Protein AF-A0A378VXL6-F1 (afdb_monomer_lite)

Foldseek 3Di:
DDDDPVLVVVLVPDAAQAEDEAADPDVCPSVVVCVVPRVYHYDYPPPPPPD

Secondary structure (DSSP, 8-state):
----HHHHHHHHHSPTT-EEEESS-S--HHHHHHHHHH--EEEE-------

Sequence (51 aa):
MNLRDDLQLIYDRIPEGSRVLDLGCGDGELLAALAEHKNAAATASKSTPTT

InterPro domains:
  IPR010743 Methionine biosynthesis MetW [PF07021] (4-42)
  IPR029063 S-adenosyl-L-methionine-dependent methyltransferase superfamily [G3DSA:3.40.50.150] (1-44)
  IPR029063 S-adenosyl-L-methionine-dependent methyltransferase superfamily [SSF53335] (6-43)

pLDDT: mean 81.05, std 12.72, range [46.19, 92.69]

Radius of gyration: 11.63 Å; chains: 1; bounding box: 37×15×22 Å

Organism: Neisseria gonorrhoeae (NCBI:txid485)

Structure (mmCIF, N/CA/C/O backbone):
data_AF-A0A378VXL6-F1
#
_entry.id   AF-A0A378VXL6-F1
#
loop_
_atom_site.group_PDB
_atom_site.id
_atom_site.type_symbol
_atom_site.label_atom_id
_atom_site.label_alt_id
_atom_site.label_comp_id
_atom_site.label_asym_id
_atom_site.label_entity_id
_atom_site.label_seq_id
_atom_site.pdbx_PDB_ins_code
_atom_site.Cartn_x
_atom_site.Cartn_y
_atom_site.Cartn_z
_atom_site.occupancy
_atom_site.B_iso_or_equiv
_atom_site.auth_seq_id
_atom_site.auth_comp_id
_atom_site.auth_asym_id
_atom_site.auth_atom_id
_atom_site.pdbx_PDB_model_num
ATOM 1 N N . MET A 1 1 ? -11.133 9.370 -5.370 1.00 63.69 1 MET A N 1
ATOM 2 C CA . MET A 1 1 ? -9.814 8.806 -5.704 1.00 63.69 1 MET A CA 1
ATOM 3 C C . MET A 1 1 ? -9.907 8.220 -7.098 1.00 63.69 1 MET A C 1
ATOM 5 O O . MET A 1 1 ? -10.901 7.560 -7.361 1.00 63.69 1 MET A O 1
ATOM 9 N N . ASN A 1 2 ? -8.969 8.526 -7.993 1.00 77.25 2 ASN A N 1
ATOM 10 C CA . ASN A 1 2 ? -8.997 8.023 -9.368 1.00 77.25 2 ASN A CA 1
ATOM 11 C C . ASN A 1 2 ? -7.768 7.135 -9.592 1.00 77.25 2 ASN A C 1
ATOM 13 O O . ASN A 1 2 ? -6.802 7.570 -10.205 1.00 77.25 2 ASN A O 1
ATOM 17 N N . LEU A 1 3 ? -7.783 5.936 -9.003 1.00 82.81 3 LEU A N 1
ATOM 18 C CA . LEU A 1 3 ? -6.741 4.933 -9.225 1.00 82.81 3 LEU A CA 1
ATOM 19 C C . LEU A 1 3 ? -6.961 4.265 -10.586 1.00 82.81 3 LEU A C 1
ATOM 21 O O . LEU A 1 3 ? -8.101 4.088 -11.015 1.00 82.81 3 LEU A O 1
ATOM 25 N N . ARG A 1 4 ? -5.876 3.851 -11.244 1.00 87.19 4 ARG A N 1
ATOM 26 C CA . ARG A 1 4 ? -5.964 2.956 -12.406 1.00 87.19 4 ARG A CA 1
ATOM 27 C C . ARG A 1 4 ? -6.689 1.662 -11.997 1.00 87.19 4 ARG A C 1
ATOM 29 O O . ARG A 1 4 ? -6.489 1.184 -10.880 1.00 87.19 4 ARG A O 1
ATOM 36 N N . ASP A 1 5 ? -7.522 1.099 -12.872 1.00 89.44 5 ASP A N 1
ATOM 37 C CA . ASP A 1 5 ? -8.444 -0.004 -12.529 1.00 89.44 5 ASP A CA 1
ATOM 38 C C . ASP A 1 5 ? -7.756 -1.224 -11.884 1.00 89.44 5 ASP A C 1
ATOM 40 O O . ASP A 1 5 ? -8.286 -1.8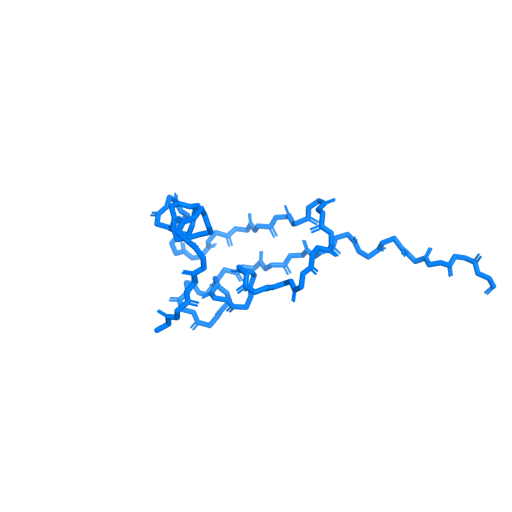61 -10.972 1.00 89.44 5 ASP A O 1
ATOM 44 N N . ASP A 1 6 ? -6.541 -1.541 -12.324 1.00 88.12 6 ASP A N 1
ATOM 45 C CA . ASP A 1 6 ? -5.712 -2.609 -11.766 1.00 88.12 6 ASP A CA 1
ATOM 46 C C . ASP A 1 6 ? -5.242 -2.310 -10.336 1.00 88.12 6 ASP A C 1
ATOM 48 O O . ASP A 1 6 ? -5.249 -3.202 -9.485 1.00 88.12 6 ASP A O 1
ATOM 52 N N . LEU A 1 7 ? -4.893 -1.055 -10.040 1.00 87.38 7 LEU A N 1
ATOM 53 C CA . LEU A 1 7 ? -4.541 -0.624 -8.688 1.00 87.38 7 LEU A CA 1
ATOM 54 C C . LEU A 1 7 ? -5.768 -0.626 -7.773 1.00 87.38 7 LEU A C 1
ATOM 56 O O . LEU A 1 7 ? -5.647 -1.005 -6.609 1.00 87.38 7 LEU A O 1
ATOM 60 N N . GLN A 1 8 ? -6.946 -0.261 -8.291 1.00 90.81 8 GLN A N 1
ATOM 61 C CA . GLN A 1 8 ? -8.197 -0.287 -7.529 1.00 90.81 8 GLN A CA 1
ATOM 62 C C . GLN A 1 8 ? -8.547 -1.715 -7.082 1.00 90.81 8 GLN A C 1
ATOM 64 O O . GLN A 1 8 ? -8.873 -1.937 -5.917 1.00 90.81 8 GLN A O 1
ATOM 69 N N . LEU A 1 9 ? -8.381 -2.709 -7.961 1.00 91.12 9 LEU A N 1
ATOM 70 C CA . LEU A 1 9 ? -8.609 -4.115 -7.613 1.00 91.12 9 LEU A CA 1
ATOM 71 C C . LEU A 1 9 ? -7.672 -4.606 -6.496 1.00 91.12 9 LEU A C 1
ATOM 73 O O . LEU A 1 9 ? -8.073 -5.402 -5.643 1.00 91.12 9 LEU A O 1
ATOM 77 N N . ILE A 1 10 ? -6.412 -4.164 -6.505 1.00 90.06 10 ILE A N 1
ATOM 78 C CA . ILE A 1 10 ? -5.445 -4.488 -5.448 1.00 90.06 10 ILE A CA 1
ATOM 79 C C . ILE A 1 10 ? -5.827 -3.767 -4.151 1.00 90.06 10 ILE A C 1
ATOM 81 O O . ILE A 1 10 ? -5.852 -4.389 -3.090 1.00 90.06 10 ILE A O 1
ATOM 85 N N . TYR A 1 11 ? -6.178 -2.484 -4.236 1.00 90.69 11 TYR A N 1
ATOM 86 C CA . TYR A 1 11 ? -6.612 -1.668 -3.107 1.00 90.69 11 TYR A CA 1
ATOM 87 C C . TYR A 1 11 ? -7.818 -2.283 -2.386 1.00 90.69 11 TYR A C 1
ATOM 89 O O . TYR A 1 11 ? -7.806 -2.408 -1.160 1.00 90.69 11 TYR A O 1
ATOM 97 N N . ASP A 1 12 ? -8.834 -2.733 -3.121 1.00 91.62 12 ASP A N 1
ATOM 98 C CA . ASP A 1 12 ? -10.050 -3.324 -2.548 1.00 91.62 12 ASP A CA 1
ATOM 99 C C . ASP A 1 12 ? -9.766 -4.631 -1.799 1.00 91.62 12 ASP A C 1
ATOM 101 O O . ASP A 1 12 ? -10.425 -4.945 -0.808 1.00 91.62 12 ASP A O 1
ATOM 105 N N . ARG A 1 13 ? -8.737 -5.370 -2.223 1.00 92.69 13 ARG A N 1
ATOM 106 C CA . ARG A 1 13 ? -8.313 -6.618 -1.578 1.00 92.69 13 ARG A CA 1
ATOM 107 C C . ARG A 1 13 ? -7.511 -6.417 -0.299 1.00 92.69 13 ARG A C 1
ATOM 109 O O . ARG A 1 13 ? -7.370 -7.377 0.454 1.00 92.69 13 ARG A O 1
ATOM 116 N N . ILE A 1 14 ? -6.978 -5.222 -0.049 1.00 90.38 14 ILE A N 1
ATOM 117 C CA . ILE A 1 14 ? -6.144 -4.947 1.124 1.00 90.38 14 ILE A CA 1
ATOM 118 C C . ILE A 1 14 ? -7.032 -4.485 2.292 1.00 90.38 14 ILE A C 1
ATOM 120 O O . ILE A 1 14 ? -7.695 -3.451 2.181 1.00 90.38 14 ILE A O 1
ATOM 124 N N . PRO A 1 15 ? -7.057 -5.209 3.425 1.00 91.19 15 PRO A N 1
ATOM 125 C CA . PRO A 1 15 ? -7.775 -4.777 4.623 1.00 91.19 15 PRO A CA 1
ATOM 126 C C . PRO A 1 15 ? -7.170 -3.514 5.248 1.00 91.19 15 PRO A C 1
ATOM 128 O O . PRO A 1 15 ? -5.973 -3.248 5.104 1.0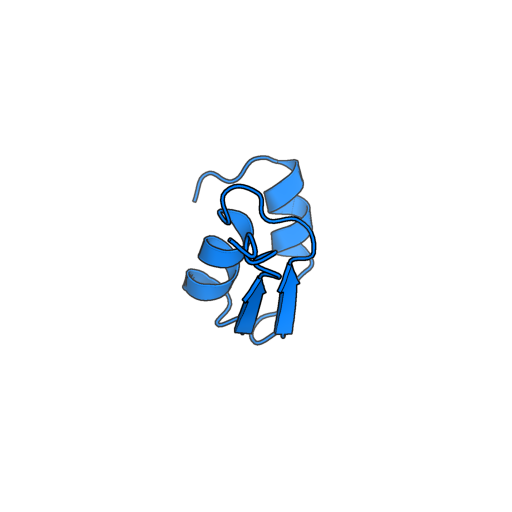0 91.19 15 PRO A O 1
ATOM 131 N N . GLU A 1 16 ? -7.974 -2.769 6.004 1.00 92.69 16 GLU A N 1
ATOM 132 C CA . GLU A 1 16 ? -7.491 -1.643 6.813 1.00 92.69 16 GLU A CA 1
ATOM 133 C C . GLU A 1 16 ? -6.439 -2.084 7.845 1.00 92.69 16 GLU A C 1
ATOM 135 O O . GLU A 1 16 ? -6.480 -3.201 8.362 1.00 92.69 16 GLU A O 1
ATOM 140 N N . GLY A 1 17 ? -5.462 -1.217 8.118 1.00 90.12 17 GLY A N 1
ATOM 141 C CA . GLY A 1 17 ? -4.358 -1.482 9.046 1.00 90.12 17 GLY A CA 1
ATOM 142 C C . GLY A 1 17 ? -3.324 -2.502 8.549 1.00 90.12 17 GLY A C 1
ATOM 143 O O . GLY A 1 17 ? -2.425 -2.886 9.300 1.00 90.12 17 GLY A O 1
ATOM 144 N N . SER A 1 18 ? -3.424 -2.957 7.297 1.00 92.56 18 SER A N 1
ATOM 145 C CA . SER A 1 18 ? -2.470 -3.908 6.717 1.00 92.56 18 SER A CA 1
ATOM 146 C C . SER A 1 18 ? -1.061 -3.323 6.595 1.00 92.56 18 SER A C 1
ATOM 148 O O . SER A 1 18 ? -0.868 -2.120 6.423 1.00 92.56 18 SER A O 1
ATOM 150 N N . ARG A 1 19 ? -0.051 -4.198 6.626 1.00 89.75 19 ARG A N 1
ATOM 151 C CA . ARG A 1 19 ? 1.343 -3.842 6.329 1.00 89.75 19 ARG A CA 1
ATOM 152 C C . ARG A 1 19 ? 1.657 -4.244 4.895 1.00 89.75 19 ARG A C 1
ATOM 154 O O . ARG A 1 19 ? 1.576 -5.425 4.565 1.00 89.75 19 ARG A O 1
ATOM 161 N N . VAL A 1 20 ? 2.002 -3.273 4.060 1.00 87.94 20 VAL A N 1
ATOM 162 C CA . VAL A 1 20 ? 2.204 -3.466 2.621 1.00 87.94 20 VAL A CA 1
ATOM 163 C C . VAL A 1 20 ? 3.658 -3.168 2.276 1.00 87.94 20 VAL A C 1
ATOM 165 O O . VAL A 1 20 ? 4.163 -2.079 2.551 1.00 87.94 20 VAL A O 1
ATOM 168 N N . LEU A 1 21 ? 4.336 -4.160 1.696 1.00 85.75 21 LEU A N 1
ATOM 169 C CA . LEU A 1 21 ? 5.687 -4.029 1.160 1.00 85.75 21 LEU A CA 1
ATOM 170 C C . LEU A 1 21 ? 5.587 -3.841 -0.349 1.00 85.75 21 LEU A C 1
ATOM 172 O O . LEU A 1 21 ? 5.184 -4.761 -1.060 1.00 85.75 21 LEU A O 1
ATOM 176 N N . ASP A 1 22 ? 5.965 -2.661 -0.818 1.00 82.88 22 ASP A N 1
ATOM 177 C CA . ASP A 1 22 ? 6.084 -2.405 -2.242 1.00 82.88 22 ASP A CA 1
ATOM 178 C C . ASP A 1 22 ? 7.470 -2.821 -2.741 1.00 82.88 22 ASP A C 1
ATOM 180 O O . ASP A 1 22 ? 8.504 -2.268 -2.346 1.00 82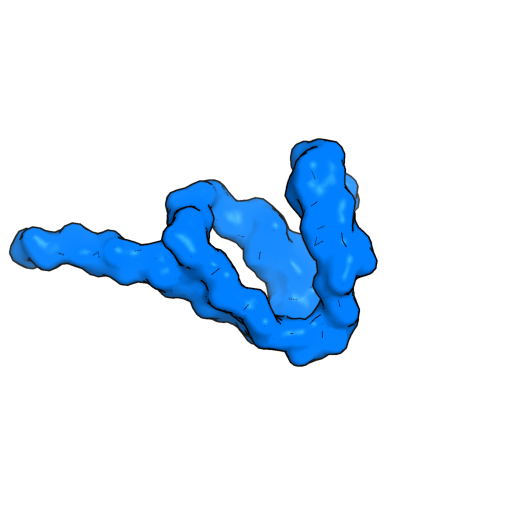.88 22 ASP A O 1
ATOM 184 N N . LEU A 1 23 ? 7.465 -3.856 -3.581 1.00 80.31 23 LEU A N 1
ATOM 185 C CA . LEU A 1 23 ? 8.650 -4.454 -4.189 1.00 80.31 23 LEU A CA 1
ATOM 186 C C . LEU A 1 23 ? 9.020 -3.796 -5.524 1.00 80.31 23 LEU A C 1
ATOM 188 O O . LEU A 1 23 ? 10.117 -4.034 -6.023 1.00 80.31 23 LEU A O 1
ATOM 192 N N . GLY A 1 24 ? 8.134 -2.982 -6.102 1.00 74.94 24 GLY A N 1
ATOM 193 C CA . GLY A 1 24 ? 8.392 -2.255 -7.335 1.00 74.94 24 GLY A CA 1
ATOM 194 C C . GLY A 1 24 ? 8.119 -0.782 -7.110 1.00 74.94 24 GLY A C 1
ATOM 195 O O . GLY A 1 24 ? 6.966 -0.394 -7.058 1.00 74.94 24 GLY A O 1
ATOM 196 N N . CYS A 1 25 ? 9.174 0.031 -7.026 1.00 64.56 25 CYS A N 1
ATOM 197 C CA . CYS A 1 25 ? 9.089 1.480 -6.829 1.00 64.56 25 CYS A CA 1
ATOM 198 C C . CYS A 1 25 ? 8.494 2.195 -8.061 1.00 64.56 25 CYS A C 1
ATOM 200 O O . CYS A 1 25 ? 9.174 2.987 -8.712 1.00 64.56 25 CYS A 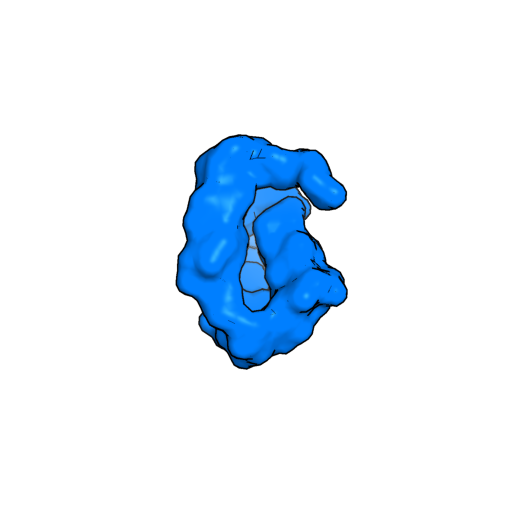O 1
ATOM 202 N N . GLY A 1 26 ? 7.241 1.901 -8.410 1.00 73.25 26 GLY A N 1
ATOM 203 C CA . GLY A 1 26 ? 6.451 2.740 -9.303 1.00 73.25 26 GLY A CA 1
ATOM 204 C C . GLY A 1 26 ? 6.225 4.121 -8.680 1.00 73.25 26 GLY A C 1
ATOM 205 O O . GLY A 1 26 ? 6.928 4.538 -7.760 1.00 73.25 26 GLY A O 1
ATOM 206 N N . ASP A 1 27 ? 5.187 4.827 -9.117 1.00 76.62 27 ASP A N 1
ATOM 207 C CA . ASP A 1 27 ? 4.933 6.201 -8.651 1.00 76.62 27 ASP A CA 1
ATOM 208 C C . ASP A 1 27 ? 4.395 6.280 -7.207 1.00 76.62 27 ASP A C 1
ATOM 210 O O . ASP A 1 27 ? 4.183 7.362 -6.665 1.00 76.62 27 ASP A O 1
ATOM 214 N N . GLY A 1 28 ? 4.168 5.133 -6.557 1.00 83.12 28 GLY A N 1
ATOM 215 C CA . GLY A 1 28 ? 3.700 5.057 -5.171 1.00 83.12 28 GLY A CA 1
ATOM 216 C C . GLY A 1 28 ? 2.221 5.408 -4.976 1.00 83.12 28 GLY A C 1
ATOM 217 O O . GLY A 1 28 ? 1.763 5.488 -3.838 1.00 83.12 28 GLY A O 1
ATOM 218 N N . GLU A 1 29 ? 1.457 5.569 -6.059 1.00 87.12 29 GLU A N 1
ATOM 219 C CA . GLU A 1 29 ? 0.050 5.997 -6.043 1.00 87.12 29 GLU A CA 1
ATOM 220 C C . GLU A 1 29 ? -0.850 5.050 -5.226 1.00 87.12 29 GLU A C 1
ATOM 222 O O . GLU A 1 29 ? -1.688 5.487 -4.437 1.00 87.12 29 GLU A O 1
ATOM 227 N N . LEU A 1 30 ? -0.606 3.738 -5.320 1.00 87.50 30 LEU A N 1
ATOM 228 C CA . LEU A 1 30 ? -1.302 2.736 -4.510 1.00 87.50 30 LEU A CA 1
ATOM 229 C C . LEU A 1 30 ? -0.941 2.835 -3.018 1.00 87.50 30 LEU A C 1
ATOM 231 O O . LEU A 1 30 ? -1.817 2.712 -2.166 1.00 87.50 30 LEU A O 1
ATOM 235 N N . LEU A 1 31 ? 0.331 3.059 -2.676 1.00 87.75 31 LEU A N 1
ATOM 236 C CA . LEU A 1 31 ? 0.748 3.181 -1.272 1.00 87.75 31 LEU A CA 1
ATOM 237 C C . LEU A 1 31 ? 0.197 4.455 -0.646 1.00 87.75 31 LEU A C 1
ATOM 239 O O . LEU A 1 31 ? -0.231 4.410 0.503 1.00 87.75 31 LEU A O 1
ATOM 243 N N . ALA A 1 32 ? 0.163 5.556 -1.402 1.00 87.88 32 ALA A N 1
ATOM 244 C CA . ALA A 1 32 ? -0.470 6.797 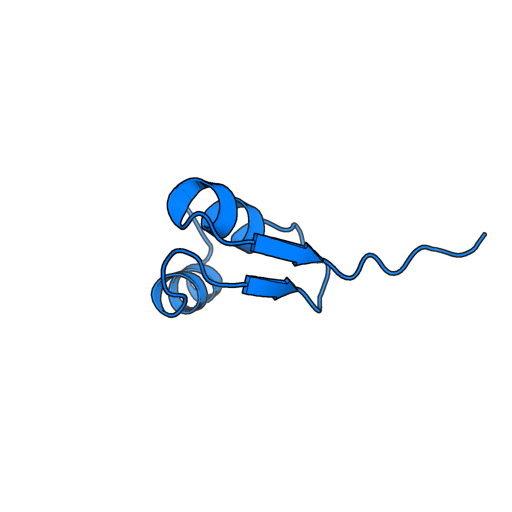-0.976 1.00 87.88 32 ALA A CA 1
ATOM 245 C C . ALA A 1 32 ? -1.954 6.560 -0.659 1.00 87.88 32 ALA A C 1
ATOM 247 O O . ALA A 1 32 ? -2.395 6.862 0.446 1.00 87.88 32 ALA A O 1
ATOM 248 N N . ALA A 1 33 ? -2.684 5.887 -1.554 1.00 89.62 33 ALA A N 1
ATOM 249 C CA . ALA A 1 33 ? -4.079 5.509 -1.328 1.00 89.62 33 ALA A CA 1
ATOM 250 C C . ALA A 1 33 ? -4.292 4.681 -0.060 1.00 89.62 33 ALA A C 1
ATOM 252 O O . ALA A 1 33 ? -5.213 4.928 0.720 1.00 89.62 33 ALA A O 1
ATOM 253 N N . LEU A 1 34 ? -3.449 3.672 0.148 1.00 90.00 34 LEU A N 1
ATOM 254 C CA . LEU A 1 34 ? -3.550 2.771 1.291 1.00 90.00 34 LEU A CA 1
ATOM 255 C C . LEU A 1 34 ? -3.180 3.468 2.606 1.00 90.00 34 LEU A C 1
ATOM 257 O O . LEU A 1 34 ? -3.810 3.210 3.632 1.00 90.00 34 LEU A O 1
ATOM 261 N N . ALA A 1 35 ? -2.200 4.369 2.586 1.00 87.75 35 ALA A N 1
ATOM 262 C CA . ALA A 1 35 ? -1.830 5.162 3.751 1.00 87.75 35 ALA A CA 1
ATOM 263 C C . ALA A 1 35 ? -2.929 6.174 4.111 1.00 87.75 35 ALA A C 1
ATOM 265 O O . ALA A 1 35 ? -3.338 6.236 5.269 1.00 87.75 35 ALA A O 1
ATOM 266 N N . GLU A 1 36 ? -3.448 6.914 3.125 1.00 89.38 36 GLU A N 1
ATOM 267 C CA . GLU A 1 36 ? -4.465 7.954 3.330 1.00 89.38 36 GLU A CA 1
ATOM 268 C C . GLU A 1 36 ? -5.809 7.385 3.784 1.00 89.38 36 GLU A C 1
ATOM 270 O O . GLU A 1 36 ? -6.449 7.938 4.677 1.00 89.38 36 GLU A O 1
ATOM 275 N N . HIS A 1 37 ? -6.244 6.277 3.181 1.00 90.25 37 HIS A N 1
ATOM 276 C CA . HIS A 1 37 ? -7.605 5.780 3.372 1.00 90.25 37 HIS A CA 1
ATOM 277 C C . HIS A 1 37 ? -7.701 4.494 4.191 1.00 90.25 37 HIS A C 1
ATOM 279 O O . HIS A 1 37 ? -8.749 4.244 4.776 1.00 90.25 37 HIS A O 1
ATOM 285 N N . LYS A 1 38 ? -6.648 3.668 4.238 1.00 88.94 38 LYS A N 1
ATOM 286 C CA . LYS A 1 38 ? -6.679 2.367 4.933 1.00 88.94 38 LYS A CA 1
ATOM 287 C C . LYS A 1 38 ? -5.786 2.305 6.162 1.00 88.94 38 LYS A C 1
ATOM 289 O O . LYS A 1 38 ? -5.676 1.237 6.761 1.00 88.94 38 LYS A O 1
ATOM 294 N N . ASN A 1 39 ? -5.142 3.414 6.536 1.00 87.25 39 ASN A N 1
ATOM 295 C CA . ASN A 1 39 ? -4.189 3.472 7.647 1.00 87.25 39 ASN A CA 1
ATOM 296 C C . ASN A 1 39 ? -3.128 2.354 7.552 1.00 87.25 39 ASN A C 1
ATOM 298 O O . ASN A 1 39 ? -2.714 1.756 8.546 1.00 87.25 39 ASN A O 1
ATOM 302 N N . ALA A 1 40 ? -2.767 1.993 6.317 1.00 85.94 40 ALA A N 1
ATOM 303 C CA . ALA A 1 40 ? -1.860 0.896 6.043 1.00 85.94 40 ALA A CA 1
ATOM 304 C C . ALA A 1 40 ? -0.414 1.361 6.221 1.00 85.94 40 ALA A C 1
ATOM 306 O O . ALA A 1 40 ? -0.020 2.427 5.742 1.00 85.94 40 ALA A O 1
ATOM 307 N N . ALA A 1 41 ? 0.406 0.531 6.863 1.00 82.75 41 ALA A N 1
ATOM 308 C CA . ALA A 1 41 ? 1.833 0.793 6.972 1.00 82.75 41 ALA A CA 1
ATOM 309 C C . ALA A 1 41 ? 2.530 0.348 5.681 1.00 82.75 41 ALA A C 1
ATOM 311 O O . ALA A 1 41 ? 2.684 -0.845 5.410 1.00 82.75 41 ALA A O 1
ATOM 312 N N . ALA A 1 42 ? 2.939 1.333 4.894 1.00 77.56 42 ALA A N 1
ATOM 313 C CA . ALA A 1 42 ? 3.571 1.191 3.595 1.00 77.56 42 ALA A CA 1
ATOM 314 C C . ALA A 1 42 ? 5.102 1.262 3.718 1.00 77.56 42 ALA A C 1
ATOM 316 O O . ALA A 1 42 ? 5.641 2.204 4.297 1.00 77.56 42 ALA A O 1
ATOM 317 N N . THR A 1 43 ? 5.832 0.291 3.170 1.00 79.12 43 THR A N 1
ATOM 318 C CA . THR A 1 43 ? 7.296 0.370 3.025 1.00 79.12 43 THR A CA 1
ATOM 319 C C . THR A 1 43 ? 7.661 0.097 1.577 1.00 79.12 43 THR A C 1
ATOM 321 O O . THR A 1 43 ? 7.315 -0.954 1.052 1.00 79.12 43 THR A O 1
ATOM 324 N N . ALA A 1 44 ? 8.361 1.032 0.938 1.00 75.50 44 ALA A N 1
ATOM 325 C CA . ALA A 1 44 ? 8.888 0.840 -0.407 1.00 75.50 44 ALA A CA 1
ATOM 326 C C . ALA A 1 44 ? 10.355 0.419 -0.323 1.00 75.50 44 ALA A C 1
ATOM 328 O O . ALA A 1 44 ? 11.149 1.053 0.382 1.00 75.50 44 ALA A O 1
ATOM 329 N N . SER A 1 45 ? 10.734 -0.622 -1.065 1.00 68.25 45 SER A N 1
ATOM 330 C CA . SER A 1 45 ? 12.147 -0.889 -1.317 1.00 68.25 45 SER A CA 1
ATOM 331 C C . SER A 1 45 ? 12.679 0.207 -2.240 1.00 68.25 45 SER A C 1
ATOM 333 O O . SER A 1 45 ? 12.594 0.115 -3.463 1.00 68.25 45 SER A O 1
ATOM 335 N N . LYS A 1 46 ? 13.211 1.289 -1.664 1.00 59.09 46 LYS A N 1
ATOM 336 C CA . LYS A 1 46 ? 14.081 2.177 -2.431 1.00 59.09 46 LYS A CA 1
ATOM 337 C C . LYS A 1 46 ? 15.369 1.405 -2.657 1.00 59.09 46 LYS A C 1
ATOM 339 O O . LYS A 1 46 ? 16.157 1.242 -1.728 1.00 59.09 46 LYS A O 1
ATOM 344 N N . SER A 1 47 ? 15.585 0.926 -3.877 1.00 55.28 47 SER A N 1
ATOM 345 C CA . SER A 1 47 ? 16.927 0.568 -4.323 1.00 55.28 47 SER A CA 1
ATOM 346 C C . SER A 1 47 ? 17.737 1.863 -4.242 1.00 55.28 47 SER A C 1
ATOM 348 O O . SER A 1 47 ? 17.623 2.729 -5.103 1.00 55.28 47 SER A O 1
ATOM 350 N N . THR A 1 48 ? 18.455 2.082 -3.144 1.00 51.34 48 THR A N 1
ATOM 351 C CA . THR A 1 48 ? 19.397 3.195 -3.037 1.00 51.34 48 THR A CA 1
ATOM 352 C C . THR A 1 48 ? 20.360 3.081 -4.216 1.00 51.34 48 THR A C 1
ATOM 354 O O . THR A 1 48 ? 21.022 2.042 -4.306 1.00 51.34 48 THR A O 1
ATOM 357 N N . PRO A 1 49 ? 20.469 4.071 -5.121 1.00 53.22 49 PRO A N 1
ATOM 358 C CA . PRO A 1 49 ? 21.611 4.095 -6.011 1.00 53.22 49 PRO A CA 1
ATOM 359 C C . PRO A 1 49 ? 22.823 4.328 -5.110 1.00 53.22 49 PRO A C 1
ATOM 361 O O . PRO A 1 49 ? 22.981 5.391 -4.516 1.00 53.22 49 PRO A O 1
ATOM 364 N N . THR A 1 50 ? 23.620 3.284 -4.910 1.0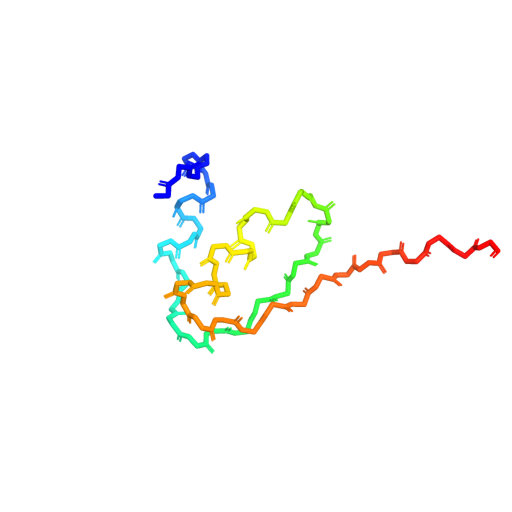0 46.19 50 THR A N 1
ATOM 365 C CA . THR A 1 50 ? 24.938 3.410 -4.301 1.00 46.19 50 THR A CA 1
ATOM 366 C C . THR A 1 50 ? 25.790 4.185 -5.302 1.00 46.19 50 THR A C 1
ATOM 368 O O . THR A 1 50 ? 26.141 3.664 -6.359 1.00 46.19 50 THR A O 1
ATOM 371 N N . THR A 1 51 ? 26.051 5.457 -5.028 1.00 47.12 51 THR A N 1
ATOM 372 C CA . THR A 1 51 ? 27.108 6.243 -5.673 1.00 47.12 51 THR A CA 1
ATOM 373 C C . THR A 1 51 ? 27.825 7.020 -4.590 1.00 47.12 51 THR A C 1
ATOM 375 O O . THR A 1 51 ? 27.119 7.618 -3.747 1.00 47.12 51 THR A O 1
#